Protein AF-A0A920QYC0-F1 (afdb_monomer)

pLDDT: mean 86.01, std 13.8, range [51.44, 98.5]

Foldseek 3Di:
DDPLVVQQVPDDPVVVVVVLVRDDQKDKDWDWDWPDDDPVPIDTFKIWMWIHGRNDTDDIDIDGDDRPDD

Structure (mmCIF, N/CA/C/O backbone):
data_AF-A0A920QYC0-F1
#
_entry.id   AF-A0A920QYC0-F1
#
loop_
_atom_site.group_PDB
_atom_site.id
_atom_site.type_symbol
_atom_site.label_atom_id
_atom_site.label_alt_id
_atom_site.label_comp_id
_atom_site.label_asym_id
_atom_site.label_entity_id
_atom_site.label_seq_id
_atom_site.pdbx_PDB_ins_code
_atom_site.Cartn_x
_atom_site.Cartn_y
_atom_site.Cartn_z
_atom_site.occupancy
_atom_site.B_iso_or_equiv
_atom_site.auth_seq_id
_atom_site.auth_comp_id
_atom_site.auth_asym_id
_atom_site.auth_atom_id
_atom_site.pdbx_PDB_model_num
ATOM 1 N N . MET A 1 1 ? 1.828 21.968 11.179 1.00 51.44 1 MET A N 1
ATOM 2 C CA . MET A 1 1 ? 2.000 20.528 11.477 1.00 51.44 1 MET A CA 1
ATOM 3 C C . MET A 1 1 ? 0.612 19.936 11.652 1.00 51.44 1 MET A C 1
ATOM 5 O O . MET A 1 1 ? -0.190 20.600 12.290 1.00 51.44 1 MET A O 1
ATOM 9 N N . SER A 1 2 ? 0.290 18.784 11.051 1.00 69.06 2 SER A N 1
ATOM 10 C CA . SER A 1 2 ? -1.034 18.166 11.257 1.00 69.06 2 SER A CA 1
ATOM 11 C C . SER A 1 2 ? -1.209 17.737 12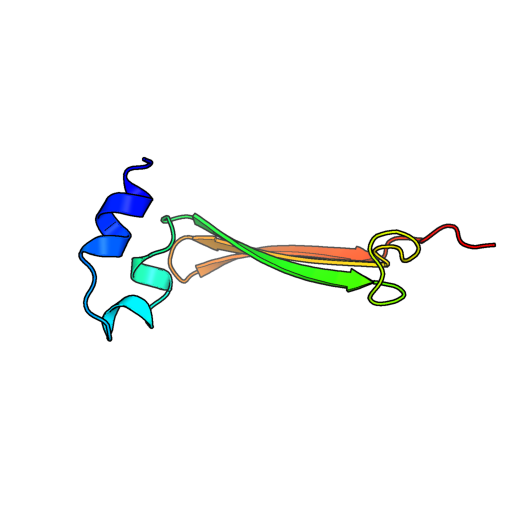.719 1.00 69.06 2 SER A C 1
ATOM 13 O O . SER A 1 2 ? -0.225 17.390 13.372 1.00 69.06 2 SER A O 1
ATOM 15 N N . GLU A 1 3 ? -2.442 17.728 13.226 1.00 68.94 3 GLU A N 1
ATOM 16 C CA . GLU A 1 3 ? -2.778 17.312 14.602 1.00 68.94 3 GLU A CA 1
ATOM 17 C C . GLU A 1 3 ? -2.222 15.916 14.944 1.00 68.94 3 GLU A C 1
ATOM 19 O O . GLU A 1 3 ? -1.723 15.676 16.044 1.00 68.94 3 GLU A O 1
ATOM 24 N N . TH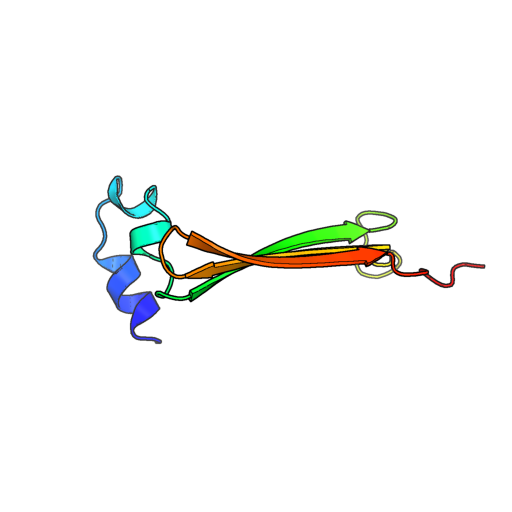R A 1 4 ? -2.181 15.022 13.954 1.00 63.31 4 THR A N 1
ATOM 25 C CA . THR A 1 4 ? -1.551 13.696 14.033 1.00 63.31 4 THR A CA 1
ATOM 26 C C . THR A 1 4 ? -0.065 13.746 14.390 1.00 63.31 4 THR A C 1
ATOM 28 O O . THR A 1 4 ? 0.396 12.947 15.204 1.00 63.31 4 THR A O 1
ATOM 31 N N . ASN A 1 5 ? 0.692 14.708 13.853 1.00 63.78 5 ASN A N 1
ATOM 32 C CA . ASN A 1 5 ? 2.114 14.875 14.171 1.00 63.78 5 ASN A CA 1
ATOM 33 C C . ASN A 1 5 ? 2.342 15.358 15.608 1.00 63.78 5 ASN A C 1
ATOM 35 O O . ASN A 1 5 ? 3.386 15.074 16.190 1.00 63.78 5 ASN A O 1
ATOM 39 N N . GLN A 1 6 ? 1.371 16.059 16.193 1.00 67.19 6 GLN A N 1
ATOM 40 C CA . GLN A 1 6 ? 1.431 16.514 17.580 1.00 67.19 6 GLN A CA 1
A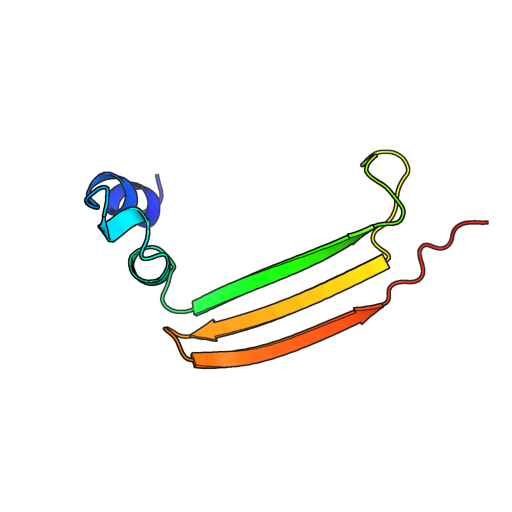TOM 41 C C . GLN A 1 6 ? 1.062 15.385 18.555 1.00 67.19 6 GLN A C 1
ATOM 43 O O . GLN A 1 6 ? 1.725 15.213 19.576 1.00 67.19 6 GLN A O 1
ATOM 48 N N . LEU A 1 7 ? 0.075 14.551 18.205 1.00 66.75 7 LEU A N 1
ATOM 49 C CA . LEU A 1 7 ? -0.315 13.367 18.981 1.00 66.75 7 LEU A CA 1
ATOM 50 C C . LEU A 1 7 ? 0.822 12.331 19.060 1.00 66.75 7 LEU A C 1
ATOM 52 O O . LEU A 1 7 ? 1.115 11.798 20.129 1.00 66.75 7 LEU A O 1
ATOM 56 N N . LEU A 1 8 ? 1.522 12.118 17.943 1.00 67.62 8 LEU A N 1
ATOM 57 C CA . LEU A 1 8 ? 2.686 11.234 17.812 1.00 67.62 8 LEU A CA 1
ATOM 58 C C . LEU A 1 8 ? 3.838 11.556 18.778 1.00 67.62 8 LEU A C 1
ATOM 60 O O . LEU A 1 8 ? 4.522 10.648 19.262 1.00 67.62 8 LEU A O 1
ATOM 64 N N . GLN A 1 9 ? 4.069 12.842 19.052 1.00 70.88 9 GLN A N 1
ATOM 65 C CA . GLN A 1 9 ? 5.159 13.292 19.922 1.00 70.88 9 GLN A CA 1
ATOM 66 C C . GLN A 1 9 ? 4.898 12.989 21.403 1.00 70.88 9 GLN A C 1
ATOM 68 O O . GLN A 1 9 ? 5.853 12.829 22.161 1.00 70.88 9 GLN A O 1
ATOM 73 N N . ASN A 1 10 ? 3.629 12.818 21.788 1.00 70.06 10 ASN A N 1
ATOM 74 C CA . ASN A 1 10 ? 3.206 12.618 23.175 1.00 70.06 10 ASN A CA 1
ATOM 75 C C . ASN A 1 10 ? 2.986 11.140 23.553 1.00 70.06 10 ASN A C 1
ATOM 77 O O . ASN A 1 10 ? 2.688 10.837 24.707 1.00 70.06 10 ASN A O 1
ATOM 81 N N . LEU A 1 11 ? 3.133 10.203 22.608 1.00 72.94 11 LEU A N 1
ATOM 82 C CA . LEU A 1 11 ? 2.999 8.770 22.879 1.00 72.94 11 LEU A CA 1
ATOM 83 C C . LEU A 1 11 ? 4.254 8.205 23.564 1.00 72.94 11 LEU A C 1
ATOM 85 O O . LEU A 1 11 ? 5.383 8.428 23.117 1.00 72.94 11 LEU A O 1
ATOM 89 N N . SER A 1 12 ? 4.053 7.395 24.610 1.00 74.75 12 SER A N 1
ATOM 90 C CA . SER A 1 12 ? 5.116 6.593 25.231 1.00 74.75 12 SER A CA 1
ATOM 91 C C . SER A 1 12 ? 5.789 5.681 24.200 1.00 74.75 12 SER A C 1
ATOM 93 O O . SER A 1 12 ? 5.149 5.183 23.275 1.00 74.75 12 SER A O 1
ATOM 95 N N . THR A 1 13 ? 7.075 5.373 24.378 1.00 68.00 13 THR A N 1
ATOM 96 C CA . THR A 1 13 ? 7.832 4.460 23.501 1.00 68.00 13 THR A CA 1
ATOM 97 C C . THR A 1 13 ? 7.182 3.074 23.376 1.00 68.00 13 THR A C 1
ATOM 99 O O . THR A 1 13 ? 7.353 2.404 22.360 1.00 68.00 13 THR A O 1
ATOM 102 N N . LYS A 1 14 ? 6.411 2.643 24.386 1.00 65.19 14 LYS A N 1
ATOM 103 C CA . LYS A 1 14 ? 5.613 1.406 24.345 1.00 65.19 14 LYS A CA 1
ATOM 104 C C . LYS A 1 14 ? 4.349 1.563 23.491 1.00 65.19 14 LYS A C 1
ATOM 106 O O . LYS A 1 14 ? 3.996 0.639 22.767 1.00 65.19 14 LYS A O 1
ATOM 111 N N . ASP A 1 15 ? 3.714 2.733 23.530 1.00 64.25 15 ASP A N 1
ATOM 112 C CA . ASP A 1 15 ? 2.527 3.051 22.729 1.00 64.25 15 ASP A CA 1
ATOM 113 C C . ASP A 1 15 ? 2.859 3.281 21.251 1.00 64.25 15 ASP A C 1
ATOM 115 O O . ASP A 1 15 ? 2.050 2.944 20.396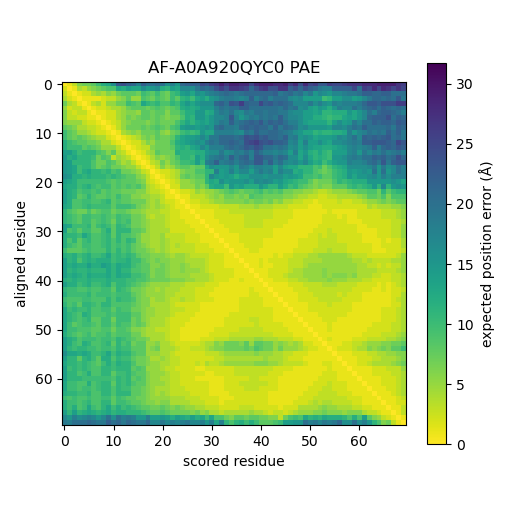 1.00 64.25 15 ASP A O 1
ATOM 119 N N . LYS A 1 16 ? 4.081 3.729 20.929 1.00 63.09 16 LYS A N 1
ATOM 120 C CA . LYS A 1 16 ? 4.576 3.829 19.542 1.00 63.09 16 LYS A CA 1
ATOM 121 C C . LYS A 1 16 ? 4.653 2.482 18.811 1.00 63.09 16 LYS A C 1
ATOM 123 O O . LYS A 1 16 ? 4.708 2.464 17.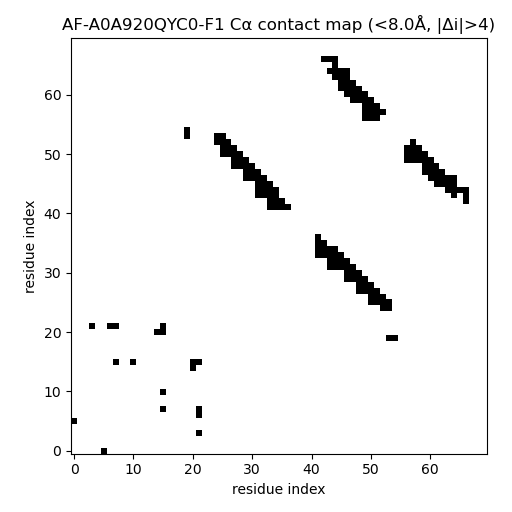588 1.00 63.09 16 LYS A O 1
ATOM 128 N N . ARG A 1 17 ? 4.662 1.357 19.541 1.00 65.12 17 ARG A N 1
ATOM 129 C CA . ARG A 1 17 ? 4.591 0.008 18.949 1.00 65.12 17 ARG A CA 1
ATOM 130 C C . ARG A 1 17 ?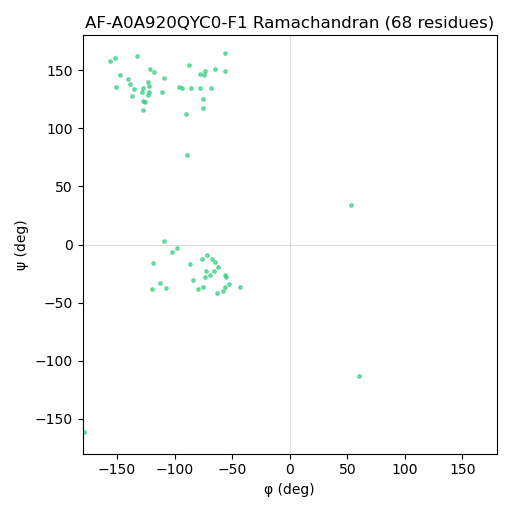 3.154 -0.469 18.718 1.00 65.12 17 ARG A C 1
ATOM 132 O O . ARG A 1 17 ? 2.953 -1.400 17.950 1.00 65.12 17 ARG A O 1
ATOM 139 N N . ASN A 1 18 ? 2.165 0.172 19.345 1.00 71.12 18 ASN A N 1
ATOM 140 C CA . ASN A 1 18 ? 0.748 -0.070 19.085 1.00 71.12 18 ASN A CA 1
ATOM 141 C C . ASN A 1 18 ? 0.285 0.860 17.966 1.00 71.12 18 ASN A C 1
ATOM 143 O O . ASN A 1 18 ? -0.371 1.866 18.217 1.00 71.12 18 ASN A O 1
ATOM 147 N N . ILE A 1 19 ? 0.648 0.500 16.736 1.00 67.94 19 ILE A N 1
ATOM 148 C CA . ILE A 1 19 ? 0.326 1.200 15.485 1.00 67.94 19 ILE A CA 1
ATOM 149 C C . ILE A 1 19 ? -1.134 1.691 15.410 1.00 67.94 19 ILE A C 1
ATOM 151 O O . ILE A 1 19 ? -1.383 2.809 14.967 1.00 67.94 19 ILE A O 1
ATOM 155 N N . THR A 1 20 ? -2.092 0.936 15.946 1.00 64.62 20 THR A N 1
ATOM 156 C CA . THR A 1 20 ? -3.520 1.300 15.973 1.00 64.62 20 THR A CA 1
ATOM 157 C C . THR A 1 20 ? -3.857 2.527 16.829 1.00 64.62 20 THR A C 1
ATOM 159 O O . THR A 1 20 ? -4.859 3.180 16.570 1.00 64.62 20 THR A O 1
ATOM 162 N N . LYS A 1 21 ? -3.029 2.901 17.818 1.00 68.19 21 LYS A N 1
ATOM 163 C CA . LYS A 1 21 ? -3.193 4.162 18.578 1.00 68.19 21 LYS A CA 1
ATOM 164 C C . LYS A 1 21 ? -2.750 5.400 17.797 1.00 68.19 21 LYS A C 1
ATOM 166 O O . LYS A 1 21 ? -2.956 6.522 18.253 1.00 68.19 21 LYS A O 1
ATOM 171 N N . ILE A 1 22 ? -2.053 5.184 16.689 1.00 73.75 22 ILE A N 1
ATOM 172 C CA . ILE A 1 22 ? -1.300 6.204 15.967 1.00 73.75 22 ILE A CA 1
ATOM 173 C C . ILE A 1 22 ? -1.924 6.482 14.605 1.00 73.75 22 ILE A C 1
ATOM 175 O O . ILE A 1 22 ? -1.871 7.606 14.107 1.00 73.75 22 ILE A O 1
ATOM 179 N N . LEU A 1 23 ? -2.497 5.444 14.001 1.00 80.06 23 LEU A N 1
ATOM 180 C CA . LEU A 1 23 ? -3.215 5.561 12.751 1.00 80.0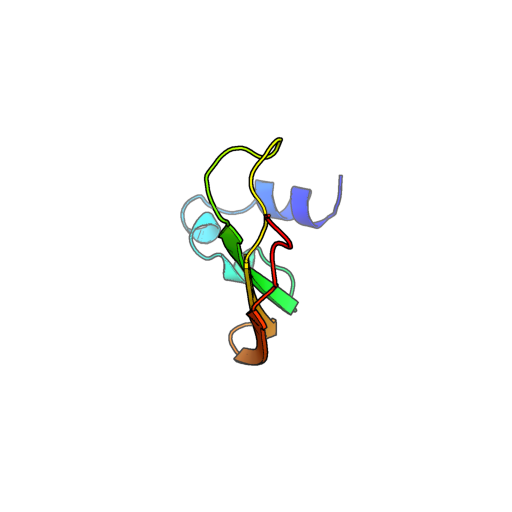6 23 LEU A CA 1
ATOM 181 C C . LEU A 1 23 ? -4.575 6.239 12.970 1.00 80.06 23 LEU A C 1
ATOM 183 O O . LEU A 1 23 ? -5.178 6.100 14.038 1.00 80.06 23 LEU A O 1
ATOM 187 N N . PRO A 1 24 ? -5.078 6.970 11.963 1.00 85.88 24 PRO A N 1
ATOM 188 C CA . PRO A 1 24 ? -6.462 7.418 11.956 1.00 85.88 24 PRO A CA 1
ATOM 189 C C . PRO A 1 24 ? -7.424 6.232 12.092 1.00 85.88 24 PRO A C 1
ATOM 191 O O . PRO A 1 24 ? -7.059 5.083 11.846 1.00 85.88 24 PRO A O 1
ATOM 194 N N . ASN A 1 25 ? -8.690 6.521 12.405 1.00 87.88 25 ASN A N 1
ATOM 195 C CA . ASN A 1 25 ? -9.715 5.482 12.518 1.00 87.88 25 ASN A CA 1
ATOM 196 C C . ASN A 1 25 ? -9.846 4.627 11.247 1.00 87.88 25 ASN A C 1
ATOM 198 O O . ASN A 1 25 ? -10.212 3.470 11.358 1.00 87.88 25 ASN A O 1
ATOM 202 N N . SER A 1 26 ? -9.536 5.157 10.061 1.00 92.06 26 SER A N 1
ATOM 203 C CA . SER A 1 26 ? -9.447 4.369 8.829 1.00 92.06 26 SER A CA 1
ATOM 204 C C . SER A 1 26 ? -8.059 4.499 8.210 1.00 92.06 26 SER A C 1
ATOM 206 O O . SER A 1 26 ? -7.489 5.592 8.172 1.00 92.06 26 SER A O 1
ATOM 208 N N . TRP A 1 27 ? -7.509 3.373 7.764 1.00 92.50 27 TRP A N 1
ATOM 209 C CA . TRP A 1 27 ? -6.153 3.267 7.233 1.00 92.50 27 TRP A CA 1
ATOM 210 C C .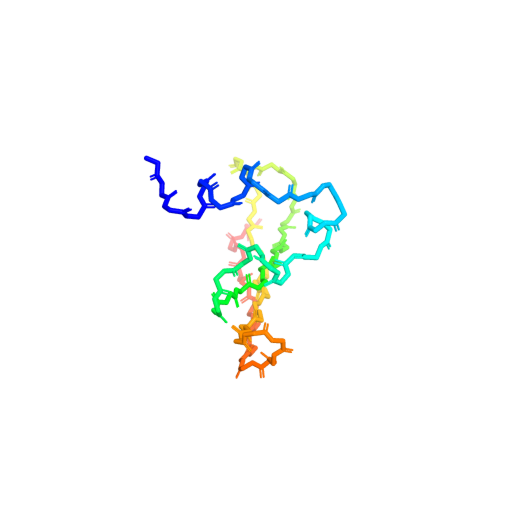 TRP A 1 27 ? -6.054 2.124 6.221 1.00 92.50 27 TRP A C 1
ATOM 212 O O . TRP A 1 27 ? -6.903 1.237 6.185 1.00 92.50 27 TRP A O 1
ATOM 222 N N . VAL A 1 28 ? -5.019 2.164 5.383 1.00 95.19 28 VAL A N 1
ATOM 223 C CA . VAL A 1 28 ? -4.784 1.173 4.328 1.00 95.19 28 VAL A CA 1
ATOM 224 C C . VAL A 1 28 ? -3.359 0.649 4.454 1.00 95.19 28 VAL A C 1
ATOM 226 O O . VAL A 1 28 ? -2.423 1.443 4.567 1.00 95.19 28 VAL A O 1
ATOM 229 N N . THR A 1 29 ? -3.183 -0.672 4.427 1.00 94.69 29 THR A N 1
ATOM 230 C CA . THR A 1 29 ? -1.872 -1.275 4.149 1.00 94.69 29 THR A CA 1
ATOM 231 C C . THR A 1 29 ? -1.697 -1.389 2.651 1.00 94.69 29 THR A C 1
ATOM 233 O O . THR A 1 29 ? -2.614 -1.849 1.973 1.00 94.69 29 THR A O 1
ATOM 236 N N . LEU A 1 30 ? -0.527 -1.005 2.155 1.00 97.38 30 LEU A N 1
ATOM 237 C CA . LEU A 1 30 ? -0.174 -1.086 0.747 1.00 97.38 30 LEU A CA 1
ATOM 238 C C . LEU A 1 30 ? 1.085 -1.933 0.607 1.00 97.38 30 LEU A C 1
ATOM 240 O O . LEU A 1 30 ? 2.069 -1.681 1.303 1.00 97.38 30 LEU A O 1
ATOM 244 N N . ASP A 1 31 ? 1.032 -2.885 -0.309 1.00 97.94 31 ASP A N 1
ATOM 245 C CA . ASP A 1 31 ? 2.165 -3.679 -0.752 1.00 97.94 31 ASP A CA 1
ATOM 246 C C . ASP A 1 31 ? 2.312 -3.535 -2.270 1.00 97.94 31 ASP A C 1
ATOM 248 O O . ASP A 1 31 ? 1.316 -3.428 -2.997 1.00 97.94 31 ASP A O 1
ATOM 252 N N . ILE A 1 32 ? 3.552 -3.431 -2.739 1.00 97.81 32 ILE A N 1
ATOM 253 C CA . ILE A 1 32 ? 3.869 -3.172 -4.145 1.00 97.81 32 ILE A CA 1
ATOM 254 C C . ILE A 1 32 ? 5.019 -4.080 -4.542 1.00 97.81 32 ILE A C 1
ATOM 256 O O . ILE A 1 32 ? 6.087 -4.014 -3.937 1.00 97.81 32 ILE A O 1
ATOM 260 N N . GLU A 1 33 ? 4.829 -4.813 -5.633 1.00 98.06 33 GLU A N 1
ATOM 261 C CA . GLU A 1 33 ? 5.886 -5.604 -6.256 1.00 98.06 33 GLU A CA 1
ATOM 262 C C . GLU A 1 33 ? 6.312 -4.972 -7.582 1.00 98.06 33 GLU A C 1
ATOM 264 O O . GLU A 1 33 ? 5.492 -4.434 -8.340 1.00 98.06 33 GLU A O 1
ATOM 269 N N . SER A 1 34 ? 7.608 -5.031 -7.882 1.00 97.69 34 SER A N 1
ATOM 270 C CA . SER A 1 34 ? 8.209 -4.438 -9.079 1.00 97.69 34 SER A CA 1
ATOM 271 C C . SER A 1 34 ? 9.154 -5.398 -9.798 1.00 97.69 34 SER A C 1
ATOM 273 O O . SER A 1 34 ? 9.631 -6.375 -9.227 1.00 97.69 34 SER A O 1
ATOM 275 N N . THR A 1 35 ? 9.471 -5.106 -11.064 1.00 97.31 35 THR A N 1
ATOM 276 C CA . THR A 1 35 ? 10.437 -5.893 -11.858 1.00 97.31 35 THR A CA 1
ATOM 277 C C . THR A 1 35 ? 11.873 -5.840 -11.311 1.00 97.31 35 THR A C 1
ATOM 279 O O . THR A 1 35 ? 12.699 -6.677 -11.668 1.00 97.31 35 THR A O 1
ATOM 282 N N . GLY A 1 36 ? 12.168 -4.896 -10.411 1.00 96.38 36 GLY A N 1
ATOM 283 C CA . GLY A 1 36 ? 13.459 -4.722 -9.747 1.00 96.38 36 GLY A CA 1
ATOM 284 C C . GLY A 1 36 ? 13.444 -3.565 -8.738 1.00 96.38 36 GLY A C 1
ATOM 285 O O . GLY A 1 36 ? 12.382 -3.136 -8.293 1.00 96.38 36 GLY A O 1
ATOM 286 N N . LEU A 1 37 ? 14.622 -3.062 -8.352 1.00 97.25 37 LEU A N 1
ATOM 287 C CA . LEU A 1 37 ? 14.800 -2.058 -7.286 1.00 97.25 37 LEU A CA 1
ATOM 288 C C . LEU A 1 37 ? 15.051 -0.623 -7.789 1.00 97.25 37 LEU A C 1
ATOM 290 O O . LEU A 1 37 ? 15.160 0.309 -6.990 1.00 97.25 37 LEU A O 1
ATOM 294 N N . SER A 1 38 ? 15.209 -0.423 -9.096 1.00 96.88 38 SER A N 1
ATOM 295 C CA . SER A 1 38 ? 15.549 0.860 -9.707 1.00 96.88 38 SER A CA 1
ATOM 296 C C . SER A 1 38 ? 14.286 1.648 -10.067 1.00 96.88 38 SER A C 1
ATOM 298 O O . SER A 1 38 ? 13.609 1.316 -11.040 1.00 96.88 38 SER A O 1
ATOM 300 N N . PRO A 1 39 ? 14.008 2.787 -9.405 1.00 94.19 39 PRO A N 1
ATOM 301 C CA . PRO A 1 39 ? 12.835 3.607 -9.723 1.00 94.19 39 PRO A CA 1
ATOM 302 C C . PRO A 1 39 ? 12.923 4.280 -11.103 1.00 94.19 39 PRO A C 1
ATOM 304 O O . PRO A 1 39 ? 11.943 4.845 -11.582 1.00 94.19 39 PRO A O 1
ATOM 307 N N . LYS A 1 40 ? 14.107 4.278 -11.734 1.00 96.25 40 LYS A N 1
ATOM 308 C CA . LYS A 1 40 ? 14.317 4.858 -13.068 1.00 96.25 40 LYS A CA 1
ATOM 309 C C . LYS A 1 40 ? 13.944 3.896 -14.191 1.00 96.25 40 LYS A C 1
ATOM 311 O O . LYS A 1 40 ? 13.591 4.359 -15.273 1.00 96.25 40 LYS A O 1
ATOM 316 N N . THR A 1 41 ? 14.086 2.593 -13.964 1.00 95.69 41 THR A N 1
ATOM 317 C CA . THR A 1 41 ? 13.998 1.576 -15.022 1.00 95.69 41 THR A CA 1
ATOM 318 C C . THR A 1 41 ? 12.885 0.581 -14.773 1.00 95.69 41 THR A C 1
ATOM 320 O O . THR A 1 41 ? 12.186 0.226 -15.718 1.00 95.69 41 THR A O 1
ATOM 323 N N . ASP A 1 42 ? 12.680 0.200 -13.519 1.00 97.00 42 ASP A N 1
ATOM 324 C CA . ASP A 1 42 ? 11.831 -0.925 -13.169 1.00 97.00 42 ASP A CA 1
ATOM 325 C C . ASP A 1 42 ? 10.380 -0.461 -13.013 1.00 97.00 42 ASP A C 1
ATOM 327 O O . ASP A 1 42 ? 10.087 0.718 -12.771 1.00 97.00 42 ASP A O 1
ATOM 331 N N . LYS A 1 43 ? 9.448 -1.387 -13.223 1.00 97.44 43 LYS A N 1
ATOM 332 C CA . LYS A 1 43 ? 8.008 -1.120 -13.278 1.00 97.44 43 LYS A CA 1
ATOM 333 C C . LYS A 1 43 ? 7.29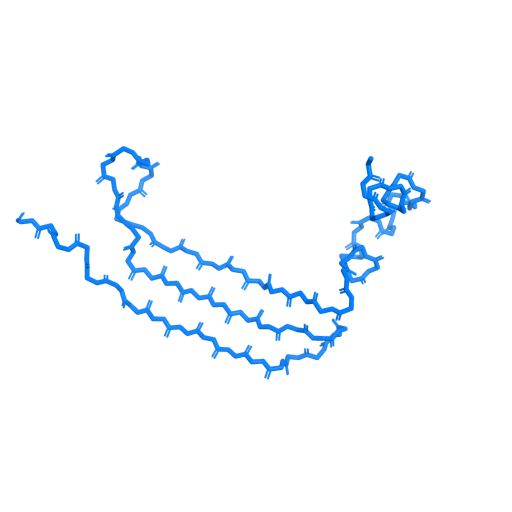2 -1.866 -12.168 1.00 97.44 43 LYS A C 1
ATOM 335 O O . LYS A 1 43 ? 7.702 -2.957 -11.791 1.00 97.44 43 LYS A O 1
ATOM 340 N N . ILE A 1 44 ? 6.205 -1.280 -11.670 1.00 97.50 44 ILE A N 1
ATOM 341 C CA . ILE A 1 44 ? 5.279 -1.972 -10.769 1.00 97.50 44 ILE A CA 1
ATOM 342 C C . ILE A 1 44 ? 4.562 -3.067 -11.563 1.00 97.50 44 ILE A C 1
ATOM 344 O O . ILE A 1 44 ? 4.091 -2.808 -12.673 1.00 97.50 44 ILE A O 1
ATOM 348 N N . ILE A 1 45 ? 4.463 -4.258 -10.979 1.00 98.00 45 ILE A N 1
ATOM 349 C CA . ILE A 1 45 ? 3.787 -5.425 -11.563 1.00 98.00 45 ILE A CA 1
ATOM 350 C C . ILE A 1 45 ? 2.611 -5.924 -10.724 1.00 98.00 45 ILE A C 1
ATOM 352 O O . ILE A 1 45 ? 1.759 -6.638 -11.250 1.00 98.00 45 ILE A O 1
ATOM 356 N N . GLU A 1 46 ? 2.512 -5.517 -9.460 1.00 98.50 46 GLU A N 1
ATOM 357 C CA . GLU A 1 46 ? 1.385 -5.843 -8.587 1.00 98.50 46 GLU A CA 1
ATOM 358 C C . GLU A 1 46 ? 1.119 -4.705 -7.601 1.00 98.50 46 GLU A C 1
ATOM 360 O O . GLU A 1 46 ? 2.041 -4.022 -7.149 1.00 98.50 46 GLU A O 1
ATOM 365 N N . ILE A 1 47 ? -0.157 -4.507 -7.270 1.00 98.38 47 ILE A N 1
ATOM 366 C CA . ILE A 1 47 ? -0.589 -3.682 -6.143 1.00 98.38 47 ILE A CA 1
ATOM 367 C C . ILE A 1 47 ? -1.506 -4.530 -5.270 1.00 98.38 47 ILE A C 1
ATOM 369 O O . ILE A 1 47 ? -2.544 -4.990 -5.750 1.00 98.38 47 ILE A O 1
ATOM 373 N N . GLY A 1 48 ? -1.152 -4.671 -3.994 1.00 98.50 48 GLY A N 1
ATOM 374 C CA . GLY A 1 48 ? -2.005 -5.225 -2.948 1.00 98.50 48 GLY A CA 1
ATOM 375 C C . GLY A 1 48 ? -2.404 -4.136 -1.955 1.00 98.50 48 GLY A C 1
ATOM 376 O O . GLY A 1 48 ? -1.557 -3.387 -1.470 1.00 98.50 48 GLY A O 1
ATOM 377 N N . ALA A 1 49 ? -3.691 -4.029 -1.633 1.00 98.38 49 ALA A N 1
ATOM 378 C CA . ALA A 1 49 ? -4.181 -3.087 -0.636 1.00 98.38 49 ALA A CA 1
ATOM 379 C C . ALA A 1 49 ? -5.251 -3.713 0.261 1.00 98.38 49 ALA A C 1
ATOM 381 O O . ALA A 1 49 ? -6.154 -4.401 -0.214 1.00 98.38 49 ALA A O 1
ATOM 382 N N . VAL A 1 50 ? -5.176 -3.432 1.562 1.00 97.81 50 VAL A N 1
ATOM 383 C CA . VAL A 1 50 ? -6.195 -3.839 2.539 1.00 97.81 50 VAL A CA 1
ATOM 384 C C . VAL A 1 50 ? -6.628 -2.618 3.328 1.00 97.81 50 VAL A C 1
ATOM 386 O O . VAL A 1 50 ? -5.800 -1.935 3.934 1.00 97.81 50 VAL A O 1
ATOM 389 N N . THR A 1 51 ? -7.927 -2.336 3.308 1.00 96.56 51 THR A N 1
ATOM 390 C CA . THR A 1 51 ? -8.524 -1.214 4.032 1.00 96.56 51 THR A CA 1
ATOM 391 C C . THR A 1 51 ? -9.012 -1.681 5.389 1.00 96.56 51 THR A C 1
ATOM 393 O O . THR A 1 51 ? -9.712 -2.688 5.493 1.00 96.56 51 THR A O 1
ATOM 396 N N . PHE A 1 52 ? -8.704 -0.904 6.420 1.00 94.75 52 PHE A N 1
ATOM 397 C CA . PHE A 1 52 ? -9.134 -1.133 7.788 1.00 94.75 52 PHE A CA 1
ATOM 398 C C . PHE A 1 52 ? -9.932 0.054 8.323 1.00 94.75 52 PHE A C 1
ATOM 400 O O . PHE A 1 52 ? -9.713 1.212 7.950 1.00 94.75 52 PHE A O 1
ATOM 407 N N . THR A 1 53 ? -10.844 -0.238 9.246 1.00 93.56 53 THR A N 1
ATOM 408 C CA . THR A 1 53 ? -11.436 0.749 10.154 1.00 93.56 53 THR A CA 1
ATOM 409 C C . THR A 1 53 ? -11.283 0.238 11.583 1.00 93.56 53 THR A C 1
ATOM 411 O O . THR A 1 53 ? -11.798 -0.820 11.937 1.00 93.56 53 THR A O 1
ATOM 414 N N . GLY A 1 54 ? -10.522 0.956 12.408 1.00 86.81 54 GLY A N 1
ATOM 415 C CA . GLY A 1 54 ? -10.037 0.464 13.692 1.00 86.81 54 GLY A CA 1
ATOM 416 C C . GLY A 1 54 ? -9.174 -0.782 13.494 1.00 86.81 54 GLY A C 1
ATOM 417 O O . GLY A 1 54 ? -8.098 -0.702 12.897 1.00 86.81 54 GLY A O 1
ATOM 418 N N . ASN A 1 55 ? -9.671 -1.922 13.978 1.00 84.81 55 ASN A N 1
ATOM 419 C CA . ASN A 1 55 ? -9.027 -3.235 13.868 1.00 84.81 55 ASN A CA 1
ATOM 420 C C . ASN A 1 55 ? -9.752 -4.181 12.891 1.00 84.81 55 ASN A C 1
ATOM 422 O O . ASN A 1 55 ? -9.351 -5.334 12.760 1.00 84.81 55 ASN A O 1
ATOM 426 N N . GLU A 1 56 ? -10.807 -3.710 12.225 1.00 92.25 56 GLU A N 1
ATOM 427 C CA . GLU A 1 56 ? -11.624 -4.517 11.320 1.00 92.25 56 GLU A CA 1
ATOM 428 C C . GLU A 1 56 ? -11.165 -4.335 9.875 1.00 92.25 56 GLU A C 1
ATOM 430 O O . GLU A 1 56 ? -10.936 -3.206 9.430 1.00 92.25 56 GLU A O 1
ATOM 435 N N . LEU A 1 57 ? -11.058 -5.443 9.140 1.00 95.62 57 LEU A N 1
ATOM 436 C CA . LEU A 1 57 ? -10.833 -5.438 7.696 1.00 95.62 57 LEU A CA 1
ATOM 437 C C . LEU A 1 57 ? -12.140 -5.057 6.996 1.00 95.62 57 LEU A C 1
ATOM 439 O O . LEU A 1 57 ? -13.172 -5.688 7.212 1.00 95.62 57 LEU A O 1
ATOM 443 N N . VAL A 1 58 ? -12.086 -4.029 6.154 1.00 97.50 58 VAL A N 1
ATOM 444 C CA . VAL A 1 58 ? -13.258 -3.472 5.460 1.00 97.50 58 VAL A CA 1
ATOM 445 C C . VAL A 1 58 ? -13.255 -3.820 3.978 1.00 97.50 58 VAL A C 1
ATOM 447 O O . VAL A 1 58 ? -14.318 -4.073 3.420 1.00 97.50 58 VAL A O 1
ATOM 450 N N . ASP A 1 59 ? -12.082 -3.839 3.343 1.00 98.25 59 ASP A N 1
ATOM 451 C CA . ASP A 1 59 ? -11.966 -4.139 1.916 1.00 98.25 59 ASP A CA 1
ATOM 452 C C . ASP A 1 59 ? -10.576 -4.672 1.556 1.00 98.25 59 ASP A C 1
ATOM 454 O O . ASP A 1 59 ? -9.600 -4.431 2.274 1.00 98.25 59 ASP A O 1
ATOM 458 N N . GLN A 1 60 ? -10.492 -5.381 0.434 1.00 98.25 60 GLN A N 1
ATOM 459 C CA . GLN A 1 60 ? -9.260 -5.908 -0.141 1.00 98.25 60 GLN A CA 1
ATOM 460 C C . GLN A 1 60 ? -9.239 -5.659 -1.646 1.00 98.25 60 GLN A C 1
ATOM 462 O O . GLN A 1 60 ? -10.194 -5.959 -2.359 1.00 98.25 60 GLN A O 1
ATOM 467 N N . PHE A 1 61 ? -8.106 -5.170 -2.133 1.00 98.44 61 PHE A N 1
ATOM 468 C CA . PHE A 1 61 ? -7.839 -4.970 -3.547 1.00 98.44 61 PHE A CA 1
ATOM 469 C C . PHE A 1 61 ? -6.527 -5.651 -3.920 1.00 98.44 61 PHE A C 1
ATOM 471 O O . PHE A 1 61 ? -5.518 -5.489 -3.233 1.00 98.44 61 PHE A O 1
ATOM 478 N N . SER A 1 62 ? -6.532 -6.368 -5.039 1.00 98.44 62 SER A N 1
ATOM 479 C CA . SER A 1 62 ? -5.311 -6.818 -5.691 1.00 98.44 62 SER A CA 1
ATOM 480 C C . SER A 1 62 ? -5.438 -6.698 -7.202 1.00 98.44 62 SER A C 1
ATOM 482 O O . SER A 1 62 ? -6.505 -6.924 -7.780 1.00 98.44 62 SER A O 1
ATOM 484 N N . SER A 1 63 ? -4.344 -6.318 -7.854 1.00 98.38 63 SER A N 1
ATOM 485 C CA . SER A 1 63 ? -4.274 -6.299 -9.310 1.00 98.38 63 SER A CA 1
ATOM 486 C C . SER A 1 63 ? -2.856 -6.527 -9.788 1.00 98.38 63 SER A C 1
ATOM 488 O O . SER A 1 63 ? -1.923 -5.862 -9.340 1.00 98.38 63 SER A O 1
ATOM 490 N N . TYR A 1 64 ? -2.735 -7.384 -10.798 1.00 98.31 64 TYR A N 1
ATOM 491 C CA . TYR A 1 64 ? -1.544 -7.458 -11.630 1.00 98.31 64 TYR A CA 1
ATOM 492 C C . TYR A 1 64 ? -1.534 -6.316 -12.644 1.00 98.31 64 TYR A C 1
ATOM 494 O O . TYR A 1 64 ? -2.583 -5.881 -13.130 1.00 98.31 64 TYR A O 1
ATOM 502 N N . ILE A 1 65 ? -0.341 -5.832 -12.968 1.00 97.94 65 ILE A N 1
ATOM 503 C CA . ILE A 1 65 ? -0.095 -4.757 -13.924 1.00 97.94 65 ILE A CA 1
ATOM 504 C C . ILE A 1 65 ? 0.857 -5.297 -14.984 1.00 97.94 65 ILE A C 1
ATOM 506 O O . ILE A 1 65 ? 1.909 -5.846 -14.672 1.00 97.94 65 ILE A O 1
ATOM 510 N N . ASN A 1 66 ? 0.494 -5.138 -16.256 1.00 97.25 66 ASN A N 1
ATOM 511 C CA . ASN A 1 66 ? 1.411 -5.451 -17.346 1.00 97.25 66 ASN A CA 1
ATOM 512 C C . ASN A 1 66 ? 2.469 -4.332 -17.441 1.00 97.25 66 ASN A C 1
ATOM 514 O O . ASN A 1 66 ? 2.086 -3.196 -17.741 1.00 97.25 66 ASN A O 1
ATOM 518 N N . PRO A 1 67 ? 3.769 -4.622 -17.236 1.00 94.69 67 PRO A N 1
ATOM 519 C CA . PRO A 1 67 ? 4.821 -3.605 -17.244 1.00 94.69 67 PRO A CA 1
ATOM 520 C C . PRO A 1 67 ? 5.124 -3.048 -18.647 1.00 94.69 67 PRO A C 1
ATOM 522 O O . PRO A 1 67 ? 5.838 -2.052 -18.760 1.00 94.69 67 PRO A O 1
ATOM 525 N N . GLN A 1 68 ? 4.559 -3.645 -19.709 1.00 93.62 68 GLN A N 1
ATOM 526 C CA . GLN A 1 68 ? 4.756 -3.256 -21.114 1.00 93.62 68 GLN A CA 1
ATOM 527 C C . GLN A 1 68 ? 6.242 -3.175 -21.511 1.00 93.62 68 GLN A C 1
ATOM 529 O O . GLN A 1 68 ? 6.639 -2.334 -22.321 1.00 93.62 68 GLN A O 1
ATOM 534 N N . GLU A 1 69 ? 7.068 -4.042 -20.925 1.00 83.44 69 GLU A N 1
ATOM 535 C CA . GLU A 1 69 ? 8.458 -4.228 -21.338 1.00 83.44 69 GLU A CA 1
ATOM 536 C C . GLU A 1 69 ? 8.504 -5.010 -22.663 1.00 83.44 69 GLU A C 1
ATOM 538 O O . GLU A 1 69 ? 7.618 -5.819 -22.952 1.00 83.44 69 GLU A O 1
ATOM 543 N N . LYS A 1 70 ? 9.491 -4.693 -23.505 1.00 71.38 70 LYS A N 1
ATOM 544 C CA . LYS A 1 70 ? 9.661 -5.273 -24.845 1.00 71.38 70 LYS A CA 1
ATOM 545 C C . LYS A 1 70 ? 10.599 -6.466 -24.837 1.00 71.38 70 LYS A C 1
ATOM 547 O O . LYS A 1 70 ? 11.602 -6.394 -24.098 1.00 71.38 70 LYS A O 1
#

Secondary structure (DSSP, 8-state):
--HHHHHHHTS-TTGGG-GGGTS-SEEEEEEEEESSS-TTT--EEEEEEEEEETTEEEEEEEEE------

Solvent-accessible surface area (backbone atoms only — not comparable to full-atom values): 4423 Å² total; per-residue (Å²): 130,59,72,67,64,58,54,61,72,72,49,51,82,73,51,68,71,44,55,76,82,73,49,63,63,59,50,71,53,77,50,76,44,52,79,56,89,46,88,90,78,42,39,61,35,35,43,39,38,40,34,30,47,72,92,43,83,75,49,78,47,74,47,80,43,86,66,81,78,130

Sequence (70 aa):
MSETNQLLQNLSTKDKRNITKILPNSWVTLDIESTGLSPKTDKIIEIGAVTFTGNELVDQFSSYINPQEK

Radius of gyration: 16.84 Å; Cα contacts (8 Å, |Δi|>4): 91; chains: 1; bounding box: 29×28×50 Å

Mean predicted aligned error: 7.6 Å

Nearest PDB structures (foldseek):
  2p1j-assembly1_A  TM=9.534E-01  e=2.387E-03  Thermotoga maritima MSB8
  9f7m-assembly2_B  TM=8.994E-01  e=3.481E-02  Blastococcus aggregatus
  6a4e-assembly1_C  TM=8.815E-01  e=4.442E-02  Colwellia psychrerythraea 34H
  6sty-assembly1_A  TM=6.885E-01  e=2.164E-01  Homo sapiens
  7r7j-assembly2_B  TM=2.339E-01  e=2.761E-01  Escherichia coli K-12